Protein AF-A0A1L9AZY3-F1 (afdb_monomer_lite)

Secondary structure (DSSP, 8-state):
-PPPHHHHHHHHHHHHHHHHHHHHHHHHHHHHHHHHHHHHHHHHHHHHHHHHHHHHHHHHHHHHHTT----GGGSSTT-HHHHHHHHHHHHHHHHHHHHHHH-TT--HHHHHHHHHHHHHHHHHTTT-SS-SS-HHHHHHHHHHHHHHTTSSSSSSHHHHHHHHHH-S-HHHHH-S--

Radius of gyration: 30.45 Å; chains: 1; bounding box: 76×37×90 Å

pLDDT: mean 84.1, std 13.01, range [35.38, 98.31]

Sequence (178 aa):
MPIDPGEVQQRDAAEANKRELRYRMGRVRGHLDATAAASKFFARVNHDTRIEHDEAEAELRMLEASGAVGFTDGRGEFSPVDNVAKGERQAGATDGYEWLVANPTGDAAGFTTEVAAGMLAHATARGRTQPLQRAVEVVPLWLTVALAANKIPAADWPSFRDLLLAAVDLATALESRG

Foldseek 3Di:
DDDDPVVVVVVVVVVVVVVVVVVVVVVVVVVVVVVVVVVVVVVVVVVVVVVVVVVVVVVVVVVVVVVDPDPCLCDDDPRVVNVQLVQLQVQLLVQLLVVCVVVVPDDPVVSLVRSLVRSCVSQVVVVHRHHPDHSVVVVLVQLVVCVVVVVFPDSDDVRLSVLSVPDPDSCVSRPPDD

Organism: NCBI:txid83449

Structure (mmCIF, N/CA/C/O backbone):
data_AF-A0A1L9AZY3-F1
#
_entry.id   AF-A0A1L9AZY3-F1
#
loop_
_atom_site.group_PDB
_atom_site.id
_atom_site.type_symbol
_atom_site.label_atom_id
_atom_site.label_alt_id
_atom_site.label_comp_id
_atom_site.label_asym_id
_atom_site.label_entity_id
_atom_site.label_seq_id
_atom_site.pdbx_PDB_ins_code
_atom_site.Cartn_x
_atom_site.Cartn_y
_atom_site.Cartn_z
_atom_site.occupancy
_atom_site.B_iso_or_equiv
_atom_site.auth_seq_id
_atom_site.auth_comp_id
_atom_site.auth_asym_id
_atom_site.auth_atom_id
_atom_site.pdbx_PDB_model_num
ATOM 1 N N . MET A 1 1 ? 57.272 -16.100 -60.937 1.00 56.09 1 MET A N 1
ATOM 2 C CA . MET A 1 1 ? 56.709 -17.433 -60.649 1.00 56.09 1 MET A CA 1
ATOM 3 C C . MET A 1 1 ? 55.254 -17.214 -60.250 1.00 56.09 1 MET A C 1
ATOM 5 O O . MET A 1 1 ? 55.045 -16.388 -59.367 1.00 56.09 1 MET A O 1
ATOM 9 N N . PRO A 1 2 ? 54.263 -17.780 -60.960 1.00 63.31 2 PRO A N 1
ATOM 10 C CA . PRO A 1 2 ? 52.857 -17.622 -60.588 1.00 63.31 2 PRO A CA 1
ATOM 11 C C . PRO A 1 2 ? 52.602 -18.314 -59.242 1.00 63.31 2 PRO A C 1
ATOM 13 O O . PRO A 1 2 ? 53.153 -19.383 -58.995 1.00 63.31 2 PRO A O 1
ATOM 16 N N . ILE A 1 3 ? 51.834 -17.666 -58.364 1.00 61.31 3 ILE A N 1
ATOM 17 C CA . ILE A 1 3 ? 51.498 -18.182 -57.029 1.00 61.31 3 ILE A CA 1
ATOM 18 C C . ILE A 1 3 ? 50.588 -19.404 -57.201 1.00 61.31 3 ILE A C 1
ATOM 20 O O . ILE A 1 3 ? 49.642 -19.352 -57.989 1.00 61.31 3 ILE A O 1
ATOM 24 N N . ASP A 1 4 ? 50.880 -20.485 -56.479 1.00 72.38 4 ASP A N 1
ATOM 25 C CA . ASP A 1 4 ? 50.068 -21.702 -56.484 1.00 72.38 4 ASP A CA 1
ATOM 26 C C . ASP A 1 4 ? 48.685 -21.406 -55.860 1.00 72.38 4 ASP A C 1
ATOM 28 O O . ASP A 1 4 ? 48.617 -20.875 -54.745 1.00 72.38 4 ASP A O 1
ATOM 32 N N . PRO A 1 5 ? 47.567 -21.729 -56.536 1.00 70.19 5 PRO A N 1
ATOM 33 C CA . PRO A 1 5 ? 46.220 -21.630 -55.973 1.00 70.19 5 PRO A CA 1
ATOM 34 C C . PRO A 1 5 ? 46.067 -22.237 -54.565 1.00 70.19 5 PRO A C 1
ATOM 36 O O . PRO A 1 5 ? 45.303 -21.705 -53.756 1.00 70.19 5 PRO A O 1
ATOM 39 N N . GLY A 1 6 ? 46.822 -23.294 -54.235 1.00 74.88 6 GLY A N 1
ATOM 40 C CA . GLY A 1 6 ? 46.840 -23.882 -52.890 1.00 74.88 6 GLY A CA 1
ATOM 41 C C . GLY A 1 6 ? 47.438 -22.965 -51.812 1.00 74.88 6 GLY A C 1
ATOM 42 O O . GLY A 1 6 ? 46.953 -22.940 -50.679 1.00 74.88 6 GLY A O 1
ATOM 43 N N . GLU A 1 7 ? 48.441 -22.152 -52.156 1.00 74.19 7 GLU A N 1
ATOM 44 C CA . GLU A 1 7 ? 49.049 -21.170 -51.246 1.00 74.19 7 GLU A CA 1
ATOM 45 C C . GLU A 1 7 ? 48.129 -19.968 -51.001 1.00 74.19 7 GLU A C 1
ATOM 47 O O . GLU A 1 7 ? 48.082 -19.441 -49.886 1.00 74.19 7 GLU A O 1
ATOM 52 N N . VAL A 1 8 ? 47.370 -19.545 -52.019 1.00 74.06 8 VAL A N 1
ATOM 53 C CA . VAL A 1 8 ? 46.358 -18.484 -51.880 1.00 74.06 8 VAL A CA 1
ATOM 54 C C . VAL A 1 8 ? 45.259 -18.927 -50.914 1.00 74.06 8 VAL A C 1
ATOM 56 O O . VAL A 1 8 ? 44.953 -18.212 -49.963 1.00 74.06 8 VAL A O 1
ATOM 59 N N . GLN A 1 9 ? 44.746 -20.150 -51.072 1.00 76.06 9 GLN A N 1
ATOM 60 C CA . GLN A 1 9 ? 43.693 -20.686 -50.209 1.00 76.06 9 GLN A CA 1
ATOM 61 C C . GLN A 1 9 ? 44.139 -20.824 -48.741 1.00 76.06 9 GLN A C 1
ATOM 63 O O . GLN A 1 9 ? 43.375 -20.522 -47.822 1.00 76.06 9 GLN A O 1
ATOM 68 N N . GLN A 1 10 ? 45.389 -21.232 -48.500 1.00 76.44 10 GLN A N 1
ATOM 69 C CA . GLN A 1 10 ? 45.953 -21.296 -47.147 1.00 76.44 10 GLN A CA 1
ATOM 70 C C . GLN A 1 10 ? 46.145 -19.906 -46.525 1.00 76.44 10 GLN A C 1
ATOM 72 O O . GLN A 1 10 ? 45.900 -19.728 -45.328 1.00 76.44 10 GLN A O 1
ATOM 77 N N . ARG A 1 11 ? 46.557 -18.910 -47.320 1.00 74.12 11 ARG A N 1
ATOM 78 C CA . ARG A 1 11 ? 46.683 -17.516 -46.868 1.00 74.12 11 ARG A CA 1
ATOM 79 C C . ARG A 1 11 ? 45.329 -16.918 -46.505 1.00 74.12 11 ARG A C 1
ATOM 81 O O . ARG A 1 11 ? 45.213 -16.341 -45.425 1.00 74.12 11 ARG A O 1
ATOM 88 N N . ASP A 1 12 ? 44.310 -17.135 -47.329 1.00 77.00 12 ASP A N 1
ATOM 89 C CA . ASP A 1 12 ? 42.951 -16.650 -47.077 1.00 77.00 12 ASP A CA 1
ATOM 90 C C . ASP A 1 12 ? 42.341 -17.295 -45.824 1.00 77.00 12 ASP A C 1
ATOM 92 O O . ASP A 1 12 ? 41.773 -16.602 -44.977 1.00 77.00 12 ASP A O 1
ATOM 96 N N . ALA A 1 13 ? 42.537 -18.605 -45.633 1.00 77.81 13 ALA A N 1
ATOM 97 C CA . ALA A 1 13 ? 42.116 -19.303 -44.419 1.00 77.81 13 ALA A CA 1
ATOM 98 C C . ALA A 1 13 ? 42.843 -18.777 -43.166 1.00 77.81 13 ALA A C 1
ATOM 100 O O . ALA A 1 13 ? 42.227 -18.557 -42.120 1.00 77.81 13 ALA A O 1
ATOM 101 N N . ALA A 1 14 ? 44.150 -18.515 -43.262 1.00 80.44 14 ALA A N 1
ATOM 102 C CA . ALA A 1 14 ? 44.919 -17.932 -42.167 1.00 80.44 14 ALA A CA 1
ATOM 103 C C . ALA A 1 14 ? 44.470 -16.496 -41.842 1.00 80.44 14 ALA A C 1
ATOM 105 O O . ALA A 1 14 ? 44.436 -16.110 -40.672 1.00 80.44 14 ALA A O 1
ATOM 106 N N . GLU A 1 15 ? 44.111 -15.695 -42.845 1.00 81.81 15 GLU A N 1
ATOM 107 C CA . GLU A 1 15 ? 43.552 -14.360 -42.634 1.00 81.81 15 GLU A CA 1
ATOM 108 C C . GLU A 1 15 ? 42.157 -14.394 -42.012 1.00 81.81 15 GLU A C 1
ATOM 110 O O . GLU A 1 15 ? 41.895 -13.616 -41.088 1.00 81.81 15 GLU A O 1
ATOM 115 N N . ALA A 1 16 ? 41.287 -15.304 -42.453 1.00 78.75 16 ALA A N 1
ATOM 116 C CA . ALA A 1 16 ? 39.970 -15.514 -41.859 1.00 78.75 16 ALA A CA 1
ATOM 117 C C . ALA A 1 16 ? 40.087 -15.892 -40.372 1.00 78.75 16 ALA A C 1
ATOM 119 O O . ALA A 1 16 ? 39.496 -15.224 -39.520 1.00 78.75 16 ALA A O 1
ATOM 120 N N . ASN A 1 17 ? 40.959 -16.850 -40.043 1.00 81.12 17 ASN A N 1
ATOM 121 C CA . ASN A 1 17 ? 41.231 -17.258 -38.661 1.00 81.12 17 ASN A CA 1
ATOM 122 C C . ASN A 1 17 ? 41.792 -16.105 -37.813 1.00 81.12 17 ASN A C 1
ATOM 124 O O . ASN A 1 17 ? 41.410 -15.928 -36.656 1.00 81.12 17 ASN A O 1
ATOM 128 N N . LYS A 1 18 ? 42.674 -15.266 -38.376 1.00 88.19 18 LYS A N 1
ATOM 129 C CA . LYS A 1 18 ? 43.180 -14.064 -37.687 1.00 88.19 18 LYS A CA 1
ATOM 130 C C . LYS A 1 18 ? 42.066 -13.052 -37.413 1.00 88.19 18 LYS A C 1
ATOM 132 O O . LYS A 1 18 ? 42.065 -12.439 -36.345 1.00 88.19 18 LYS A O 1
ATOM 137 N N . ARG A 1 19 ? 41.137 -12.847 -38.353 1.00 85.25 19 ARG A N 1
ATOM 138 C CA . ARG A 1 19 ? 39.979 -11.955 -38.161 1.00 85.25 19 ARG A CA 1
ATOM 139 C C . ARG A 1 19 ? 39.071 -12.490 -37.058 1.00 85.25 19 ARG A C 1
ATOM 141 O O . ARG A 1 19 ? 38.756 -11.743 -36.136 1.00 85.25 19 ARG A O 1
ATOM 148 N N . GLU A 1 20 ? 38.736 -13.776 -37.094 1.00 89.94 20 GLU A N 1
ATOM 149 C CA . GLU A 1 20 ? 37.929 -14.426 -36.058 1.00 89.94 20 GLU A CA 1
ATOM 150 C C . GLU A 1 20 ? 38.582 -14.322 -34.673 1.00 89.94 20 GLU A C 1
ATOM 152 O O . GLU A 1 20 ? 37.930 -13.937 -33.699 1.00 89.94 20 GLU A O 1
ATOM 157 N N . LEU A 1 21 ? 39.893 -14.570 -34.582 1.00 89.25 21 LEU A N 1
ATOM 158 C CA . LEU A 1 21 ? 40.624 -14.465 -33.323 1.00 89.25 21 LEU A CA 1
ATOM 159 C C . LEU A 1 21 ? 40.596 -13.034 -32.769 1.00 89.25 21 LEU A C 1
ATOM 161 O O . LEU A 1 21 ? 40.383 -12.852 -31.571 1.00 89.25 21 LEU A O 1
ATOM 165 N N . ARG A 1 22 ? 40.733 -12.012 -33.625 1.00 90.94 22 ARG A N 1
ATOM 166 C CA . ARG A 1 22 ? 40.609 -10.601 -33.217 1.00 90.94 22 ARG A CA 1
ATOM 167 C C . ARG A 1 22 ? 39.214 -10.282 -32.683 1.00 90.94 22 ARG A C 1
ATOM 169 O O . ARG A 1 22 ? 39.115 -9.638 -31.640 1.00 90.94 22 ARG A O 1
ATOM 176 N N . TYR A 1 23 ? 38.152 -10.764 -33.331 1.00 86.94 23 TYR A N 1
ATOM 177 C CA . TYR A 1 23 ? 36.784 -10.601 -32.822 1.00 86.94 23 TYR A CA 1
ATOM 178 C C . TYR A 1 23 ? 36.593 -11.297 -31.475 1.00 86.94 23 TYR A C 1
ATOM 180 O O . TYR A 1 23 ? 36.049 -10.709 -30.539 1.00 86.94 23 TYR A O 1
ATOM 188 N N . ARG A 1 24 ? 37.093 -12.530 -31.337 1.00 88.94 24 ARG A N 1
ATOM 189 C CA . ARG A 1 24 ? 37.027 -13.277 -30.078 1.00 88.94 24 ARG A CA 1
ATOM 190 C C . ARG A 1 24 ? 37.781 -12.559 -28.960 1.00 88.94 24 ARG A C 1
ATOM 192 O O . ARG A 1 24 ? 37.237 -12.443 -27.866 1.00 88.94 24 ARG A O 1
ATOM 199 N N . MET A 1 25 ? 38.982 -12.047 -29.229 1.00 88.69 25 MET A N 1
ATOM 200 C CA . MET A 1 25 ? 39.758 -11.253 -28.271 1.00 88.69 25 MET A CA 1
ATOM 201 C C . MET A 1 25 ? 39.031 -9.965 -27.876 1.00 88.69 25 MET A C 1
ATOM 203 O O . MET A 1 25 ? 38.975 -9.648 -26.691 1.00 88.69 25 MET A O 1
ATOM 207 N N . GLY A 1 26 ? 38.432 -9.255 -28.838 1.00 87.38 26 GLY A N 1
ATOM 208 C CA . GLY A 1 26 ? 37.627 -8.061 -28.569 1.00 87.38 26 GLY A CA 1
ATOM 209 C C . GLY A 1 26 ? 36.440 -8.359 -27.651 1.00 87.38 26 GLY A C 1
ATOM 210 O O . GLY A 1 26 ? 36.232 -7.659 -26.664 1.00 87.38 26 GLY A O 1
ATOM 211 N N . ARG A 1 27 ? 35.723 -9.459 -27.908 1.00 87.94 27 ARG A N 1
ATOM 212 C CA . ARG A 1 27 ? 34.617 -9.919 -27.057 1.00 87.94 27 ARG A CA 1
ATOM 213 C C . ARG A 1 27 ? 35.080 -10.291 -25.646 1.00 87.94 27 ARG A C 1
ATOM 215 O O . ARG A 1 27 ? 34.464 -9.863 -24.677 1.00 87.94 27 ARG A O 1
ATOM 222 N N . VAL A 1 28 ? 36.168 -11.056 -25.522 1.00 88.50 28 VAL A N 1
ATOM 223 C CA . VAL A 1 28 ? 36.733 -11.434 -24.213 1.00 88.50 28 VAL A CA 1
ATOM 224 C C . VAL A 1 28 ? 37.157 -10.195 -23.427 1.00 88.50 28 VAL A C 1
ATOM 226 O O . VAL A 1 28 ? 36.845 -10.097 -22.246 1.00 88.50 28 VAL A O 1
ATOM 229 N N . ARG A 1 29 ? 37.800 -9.220 -24.077 1.00 87.25 29 ARG A N 1
ATOM 230 C CA . ARG A 1 29 ? 38.154 -7.946 -23.444 1.00 87.25 29 ARG A CA 1
ATOM 231 C C . ARG A 1 29 ? 36.916 -7.189 -22.959 1.00 87.25 29 ARG A C 1
ATOM 233 O O . ARG A 1 29 ? 36.895 -6.774 -21.809 1.00 87.25 29 ARG A O 1
ATOM 240 N N . GLY A 1 30 ? 35.866 -7.109 -23.778 1.00 83.31 30 GLY A N 1
ATOM 241 C CA . GLY A 1 30 ? 34.592 -6.514 -23.368 1.00 83.31 30 GLY A CA 1
ATOM 242 C C . GLY A 1 30 ? 33.971 -7.202 -22.144 1.00 83.31 30 GLY A C 1
ATOM 243 O O . GLY A 1 30 ? 33.489 -6.526 -21.240 1.00 83.31 30 GLY A O 1
ATOM 244 N N . HIS A 1 31 ? 34.040 -8.536 -22.063 1.00 82.69 31 HIS A N 1
ATOM 245 C CA . HIS A 1 31 ? 33.581 -9.277 -20.880 1.00 82.69 31 HIS A CA 1
ATOM 246 C C . HIS A 1 31 ? 34.435 -8.982 -19.635 1.00 82.69 31 HIS A C 1
ATOM 248 O O . HIS A 1 31 ? 33.894 -8.860 -18.535 1.00 82.69 31 HIS A O 1
ATOM 254 N N . LEU A 1 32 ? 35.757 -8.856 -19.789 1.00 83.88 32 LEU A N 1
ATOM 255 C CA . LEU A 1 32 ? 36.661 -8.513 -18.686 1.00 83.88 32 LEU A CA 1
ATOM 256 C C . LEU A 1 32 ? 36.400 -7.094 -18.164 1.00 83.88 32 LEU A C 1
ATOM 258 O O . LEU A 1 32 ? 36.310 -6.906 -16.952 1.00 83.88 32 LEU A O 1
ATOM 262 N N . ASP A 1 33 ? 36.207 -6.125 -19.059 1.00 87.44 33 ASP A N 1
ATOM 263 C CA . ASP A 1 33 ? 35.900 -4.739 -18.692 1.00 87.44 33 ASP A CA 1
ATOM 264 C C . ASP A 1 33 ? 34.545 -4.643 -17.963 1.00 87.44 33 ASP A C 1
ATOM 266 O O . ASP A 1 33 ? 34.442 -3.988 -16.923 1.00 87.44 33 ASP A O 1
ATOM 270 N N . ALA A 1 34 ? 33.526 -5.369 -18.441 1.00 77.44 34 ALA A N 1
ATOM 271 C CA . ALA A 1 34 ? 32.228 -5.472 -17.771 1.00 77.44 34 ALA A CA 1
ATOM 272 C C . ALA A 1 34 ? 32.339 -6.116 -16.376 1.00 77.44 34 ALA A C 1
ATOM 274 O O . ALA A 1 34 ? 31.747 -5.625 -15.415 1.00 77.44 34 ALA A O 1
ATOM 275 N N . THR A 1 35 ? 33.142 -7.176 -16.240 1.00 80.50 35 THR A N 1
ATOM 276 C CA . THR A 1 35 ? 33.376 -7.845 -14.949 1.00 80.50 35 THR A CA 1
ATOM 277 C C . THR A 1 35 ? 34.076 -6.907 -13.965 1.00 80.50 35 THR A C 1
ATOM 279 O O . THR A 1 35 ? 33.653 -6.790 -12.819 1.00 80.50 35 THR A O 1
ATOM 282 N N . ALA A 1 36 ? 35.098 -6.172 -14.412 1.00 84.00 36 ALA A N 1
ATOM 283 C CA . ALA A 1 36 ? 35.802 -5.201 -13.580 1.00 84.00 36 ALA A CA 1
ATOM 284 C C . ALA A 1 36 ? 34.886 -4.052 -13.118 1.00 84.00 36 ALA A C 1
ATOM 286 O O . ALA A 1 36 ? 34.987 -3.604 -11.973 1.00 84.00 36 ALA A O 1
ATOM 287 N N . ALA A 1 37 ? 33.980 -3.584 -13.983 1.00 79.44 37 ALA A N 1
ATOM 288 C CA . ALA A 1 37 ? 32.964 -2.600 -13.616 1.00 79.44 37 ALA A CA 1
ATOM 289 C C . ALA A 1 37 ? 31.991 -3.154 -12.560 1.00 79.44 37 ALA A C 1
ATOM 291 O O . ALA A 1 37 ? 31.740 -2.483 -11.557 1.00 79.44 37 ALA A O 1
ATOM 292 N N . ALA A 1 38 ? 31.518 -4.393 -12.730 1.00 74.94 38 ALA A N 1
ATOM 293 C CA . ALA A 1 38 ? 30.642 -5.056 -11.767 1.00 74.94 38 ALA A CA 1
ATOM 294 C C . ALA A 1 38 ? 31.329 -5.254 -10.405 1.00 74.94 38 ALA A C 1
ATOM 296 O O . ALA A 1 38 ? 30.750 -4.934 -9.372 1.00 74.94 38 ALA A O 1
ATOM 297 N N . SER A 1 39 ? 32.593 -5.689 -10.375 1.00 84.25 39 SER A N 1
ATOM 298 C CA . SER A 1 39 ? 33.353 -5.830 -9.125 1.00 84.25 39 SER A CA 1
ATOM 299 C C . SER A 1 39 ? 33.508 -4.504 -8.378 1.00 84.25 39 SER A C 1
ATOM 301 O O . SER A 1 39 ? 33.360 -4.473 -7.160 1.00 84.25 39 SER A O 1
ATOM 303 N N . LYS A 1 40 ? 33.765 -3.396 -9.087 1.00 85.81 40 LYS A N 1
ATOM 304 C CA . LYS A 1 40 ? 33.821 -2.056 -8.473 1.00 85.81 40 LYS A CA 1
ATOM 305 C C . LYS A 1 40 ? 32.465 -1.620 -7.927 1.00 85.81 40 LYS A C 1
ATOM 307 O O . LYS A 1 40 ? 32.414 -1.022 -6.857 1.00 85.81 40 LYS A O 1
A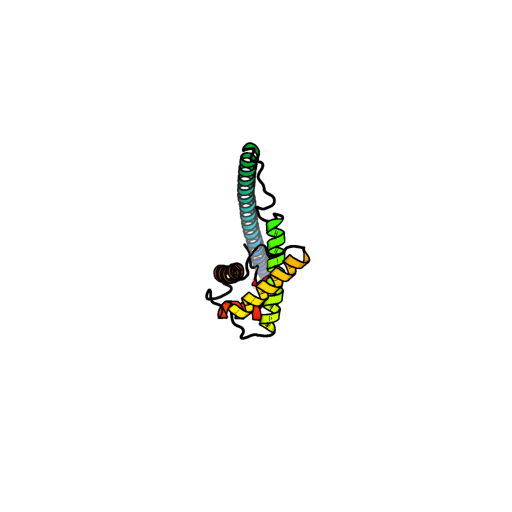TOM 312 N N . PHE A 1 41 ? 31.388 -1.917 -8.652 1.00 83.69 41 PHE A N 1
ATOM 313 C CA . PHE A 1 41 ? 30.027 -1.650 -8.198 1.00 83.69 41 PHE A CA 1
ATOM 314 C C . PHE A 1 41 ? 29.715 -2.418 -6.908 1.00 83.69 41 PHE A C 1
ATOM 316 O O . PHE A 1 41 ? 29.366 -1.796 -5.913 1.00 83.69 41 PHE A O 1
ATOM 323 N N . PHE A 1 42 ? 29.943 -3.734 -6.876 1.00 82.38 42 PHE A N 1
ATOM 324 C CA . PHE A 1 42 ? 29.716 -4.542 -5.672 1.00 82.38 42 PHE A CA 1
ATOM 325 C C . PHE A 1 42 ? 30.613 -4.132 -4.500 1.00 82.38 42 PHE A C 1
ATOM 327 O O . PHE A 1 42 ? 30.161 -4.129 -3.361 1.00 82.38 42 PHE A O 1
ATOM 334 N N . ALA A 1 43 ? 31.864 -3.736 -4.757 1.00 87.38 43 ALA A N 1
ATOM 335 C CA . ALA A 1 43 ? 32.742 -3.210 -3.714 1.00 87.38 43 ALA A CA 1
ATOM 336 C C . ALA A 1 43 ? 32.199 -1.910 -3.098 1.00 87.38 43 ALA A C 1
ATOM 338 O O . ALA A 1 43 ? 32.311 -1.724 -1.890 1.00 87.38 43 ALA A O 1
ATOM 339 N N . ARG A 1 44 ? 31.596 -1.035 -3.914 1.00 85.06 44 ARG A N 1
ATOM 340 C CA . ARG A 1 44 ? 30.933 0.180 -3.431 1.00 85.06 44 ARG A CA 1
ATOM 341 C C . ARG A 1 44 ? 29.690 -0.156 -2.616 1.00 85.06 44 ARG A C 1
ATOM 343 O O . ARG A 1 44 ? 29.601 0.297 -1.489 1.00 85.06 44 ARG A O 1
ATOM 350 N N . VAL A 1 45 ? 28.811 -1.013 -3.135 1.00 82.50 45 VAL A N 1
ATOM 351 C CA . VAL A 1 45 ? 27.612 -1.463 -2.406 1.00 82.50 45 VAL A CA 1
ATOM 352 C C . VAL A 1 45 ? 27.992 -2.033 -1.039 1.00 82.50 45 VAL A C 1
ATOM 354 O O . VAL A 1 45 ? 27.449 -1.611 -0.031 1.00 82.50 45 VAL A O 1
ATOM 357 N N . ASN A 1 46 ? 28.998 -2.909 -0.975 1.00 85.19 46 ASN A N 1
ATOM 358 C CA . ASN A 1 46 ? 29.472 -3.455 0.299 1.00 85.19 46 ASN A CA 1
ATOM 359 C C . ASN A 1 46 ? 30.014 -2.382 1.253 1.00 85.19 46 ASN A C 1
ATOM 361 O O . ASN A 1 46 ? 29.877 -2.518 2.466 1.00 85.19 46 ASN A O 1
ATOM 365 N N . HIS A 1 47 ? 30.683 -1.356 0.725 1.00 88.12 47 HIS A N 1
ATOM 366 C CA . HIS A 1 47 ? 31.189 -0.255 1.534 1.00 88.12 47 HIS A CA 1
ATOM 367 C C . HIS A 1 47 ? 30.046 0.588 2.105 1.00 88.12 47 HIS A C 1
ATOM 369 O O . HIS A 1 47 ? 30.034 0.828 3.309 1.00 88.12 47 HIS A O 1
ATOM 375 N N . ASP A 1 48 ? 29.088 0.963 1.259 1.00 86.38 48 ASP A N 1
ATOM 376 C CA . ASP A 1 48 ? 27.937 1.787 1.623 1.00 86.38 48 ASP A CA 1
ATOM 377 C C . ASP A 1 48 ? 27.054 1.051 2.646 1.00 86.38 48 ASP A C 1
ATOM 379 O O . ASP A 1 48 ? 26.785 1.578 3.720 1.00 86.38 48 ASP A O 1
ATOM 383 N N . THR A 1 49 ? 26.728 -0.225 2.403 1.00 83.81 49 THR A N 1
ATOM 384 C CA . THR A 1 49 ? 25.961 -1.054 3.352 1.00 83.81 49 THR A CA 1
ATOM 385 C C . THR A 1 49 ? 26.679 -1.231 4.690 1.00 83.81 49 THR A C 1
ATOM 387 O O . THR A 1 49 ? 26.036 -1.323 5.732 1.00 83.81 49 THR A O 1
ATOM 390 N N . ARG A 1 50 ? 28.019 -1.277 4.699 1.00 89.50 50 ARG A N 1
ATOM 391 C CA . ARG A 1 50 ? 28.769 -1.333 5.960 1.00 89.50 50 ARG A CA 1
ATOM 392 C C . ARG A 1 50 ? 28.650 -0.025 6.742 1.00 89.50 50 ARG A C 1
ATOM 394 O O . ARG A 1 50 ? 28.536 -0.081 7.957 1.00 89.50 50 ARG A O 1
ATOM 401 N N . ILE A 1 51 ? 28.665 1.124 6.063 1.00 91.06 51 ILE A N 1
ATOM 402 C CA . ILE A 1 51 ? 28.445 2.425 6.711 1.00 91.06 51 ILE A CA 1
ATOM 403 C C . ILE A 1 51 ? 27.042 2.471 7.321 1.00 91.06 51 ILE A C 1
ATOM 405 O O . ILE A 1 51 ? 26.920 2.768 8.503 1.00 91.06 51 ILE A O 1
ATOM 409 N N . GLU A 1 52 ? 26.011 2.099 6.558 1.00 83.62 52 GLU A N 1
ATOM 410 C CA . GLU A 1 52 ? 24.625 2.052 7.050 1.00 83.62 52 GLU A CA 1
ATOM 411 C C . GLU A 1 52 ? 24.480 1.130 8.272 1.00 83.62 52 GLU A C 1
ATOM 413 O O . GLU A 1 52 ? 23.817 1.478 9.248 1.00 83.62 52 GLU A O 1
ATOM 418 N N . HIS A 1 53 ? 25.140 -0.034 8.248 1.00 89.44 53 HIS A N 1
ATOM 419 C CA . HIS A 1 53 ? 25.175 -0.950 9.386 1.00 89.44 53 HIS A CA 1
ATOM 420 C C . HIS A 1 53 ? 25.831 -0.313 10.620 1.00 89.44 53 HIS A C 1
ATOM 422 O O . HIS A 1 53 ? 25.273 -0.380 11.714 1.00 89.44 53 HIS A O 1
ATOM 428 N N . ASP A 1 54 ? 27.004 0.303 10.455 1.00 90.94 54 ASP A N 1
ATOM 429 C CA . ASP A 1 54 ? 27.746 0.918 11.558 1.00 90.94 54 ASP A CA 1
ATOM 430 C C . ASP A 1 54 ? 26.975 2.114 12.161 1.00 90.94 54 ASP A C 1
ATOM 432 O O . ASP A 1 54 ? 26.980 2.307 13.379 1.00 90.94 54 ASP A O 1
ATOM 436 N N . GLU A 1 55 ? 26.271 2.892 11.331 1.00 87.50 55 GLU A N 1
ATOM 437 C CA . GLU A 1 55 ? 25.387 3.984 11.764 1.00 87.50 55 GLU A CA 1
ATOM 438 C C . GLU A 1 55 ? 24.187 3.463 12.567 1.00 87.50 55 GLU A C 1
ATOM 440 O O . GLU A 1 55 ? 23.922 3.958 13.667 1.00 87.50 55 GLU A O 1
ATOM 445 N N . ALA A 1 56 ? 23.507 2.423 12.073 1.00 83.12 56 ALA A N 1
ATOM 446 C CA . ALA A 1 56 ? 22.387 1.796 12.773 1.00 83.12 56 ALA A CA 1
ATOM 447 C C . ALA A 1 56 ? 22.816 1.168 14.112 1.00 83.12 56 ALA A C 1
ATOM 449 O O . ALA A 1 56 ? 22.107 1.281 15.114 1.00 83.12 56 ALA A O 1
ATOM 450 N N . GLU A 1 57 ? 23.996 0.541 14.165 1.00 88.81 57 GLU A N 1
ATOM 451 C CA . GLU A 1 57 ? 24.544 -0.019 15.403 1.00 88.81 57 GLU A CA 1
ATOM 452 C C . GLU A 1 57 ? 24.891 1.084 16.419 1.00 88.81 57 GLU A C 1
ATOM 454 O O . GLU A 1 57 ? 24.657 0.925 17.621 1.00 88.81 57 GLU A O 1
ATOM 459 N N . ALA A 1 58 ? 25.413 2.224 15.959 1.00 86.75 58 ALA A N 1
ATOM 460 C CA . ALA A 1 58 ? 25.675 3.372 16.820 1.00 86.75 58 ALA A CA 1
ATOM 461 C C . ALA A 1 58 ? 24.379 3.958 17.404 1.00 86.75 58 ALA A C 1
ATOM 463 O O . ALA A 1 58 ? 24.319 4.215 18.610 1.00 86.75 58 ALA A O 1
ATOM 464 N N . GLU A 1 59 ? 23.336 4.118 16.585 1.00 80.75 59 GLU A N 1
ATOM 465 C CA . GLU A 1 59 ? 22.020 4.578 17.040 1.00 80.75 59 GLU A CA 1
ATOM 466 C C . GLU A 1 59 ? 21.412 3.608 18.063 1.00 80.75 59 GLU A C 1
ATOM 468 O O . GLU A 1 59 ? 20.958 4.039 19.128 1.00 80.75 59 GLU A O 1
ATOM 473 N N . LEU A 1 60 ? 21.490 2.296 17.806 1.00 81.75 60 LEU A N 1
ATOM 474 C CA . LEU A 1 60 ? 21.026 1.270 18.739 1.00 81.75 60 LEU A CA 1
ATOM 475 C C . LEU A 1 60 ? 21.741 1.373 20.092 1.00 81.75 60 LEU A C 1
ATOM 477 O O . LEU A 1 60 ? 21.082 1.439 21.128 1.00 81.75 60 LEU A O 1
ATOM 481 N N . ARG A 1 61 ? 23.076 1.470 20.101 1.00 84.00 61 ARG A N 1
ATOM 482 C CA . ARG A 1 61 ? 23.855 1.615 21.345 1.00 84.00 61 ARG A CA 1
ATOM 483 C C . ARG A 1 61 ? 23.500 2.891 22.105 1.00 84.00 61 ARG A C 1
ATOM 485 O O . ARG A 1 61 ? 23.467 2.878 23.335 1.00 84.00 61 ARG A O 1
ATOM 492 N N . MET A 1 62 ? 23.233 3.995 21.403 1.00 81.00 62 MET A N 1
ATOM 493 C CA . MET A 1 62 ? 22.779 5.240 22.033 1.00 81.00 62 MET A CA 1
ATOM 494 C C . MET A 1 62 ? 21.406 5.074 22.690 1.00 81.00 62 MET A C 1
ATOM 496 O O . MET A 1 62 ? 21.201 5.548 23.810 1.00 81.00 62 MET A O 1
ATOM 500 N N . LEU A 1 63 ? 20.479 4.384 22.023 1.00 75.94 63 LEU A N 1
ATOM 501 C CA . LEU A 1 63 ? 19.150 4.093 22.557 1.00 75.94 63 LEU A CA 1
ATOM 502 C C . LEU A 1 63 ? 19.223 3.158 23.769 1.00 75.94 63 LEU A C 1
ATOM 504 O O . LEU A 1 63 ? 18.612 3.455 24.795 1.00 75.94 63 LEU A O 1
ATOM 508 N N . GLU A 1 64 ? 20.018 2.091 23.708 1.00 78.81 64 GLU A N 1
ATOM 509 C CA . GLU A 1 64 ? 20.230 1.172 24.832 1.00 78.81 64 GLU A CA 1
ATOM 510 C C . GLU A 1 64 ? 20.878 1.877 26.035 1.00 78.81 64 GLU A C 1
ATOM 512 O O . GLU A 1 64 ? 20.443 1.699 27.175 1.00 78.81 64 GLU A O 1
ATOM 517 N N . ALA A 1 65 ? 21.866 2.747 25.793 1.00 82.06 65 ALA A N 1
ATOM 518 C CA . ALA A 1 65 ? 22.518 3.538 26.838 1.00 82.06 65 ALA A CA 1
ATOM 519 C C . ALA A 1 65 ? 21.595 4.595 27.468 1.00 82.06 65 ALA A C 1
ATOM 521 O O . ALA A 1 65 ? 21.809 4.990 28.615 1.00 82.06 65 ALA A O 1
ATOM 522 N N . SER A 1 66 ? 20.564 5.050 26.746 1.00 73.62 66 SER A N 1
ATOM 523 C CA . SER A 1 66 ? 19.610 6.045 27.250 1.00 73.62 66 SER A CA 1
ATOM 524 C C . SER A 1 66 ? 18.718 5.520 28.382 1.00 73.62 66 SER A C 1
ATOM 526 O O . SER A 1 66 ? 18.079 6.315 29.071 1.00 73.62 66 SER A O 1
ATOM 528 N N . GLY A 1 67 ? 18.657 4.195 28.590 1.00 59.88 67 GLY A N 1
ATOM 529 C CA . GLY A 1 67 ? 17.876 3.572 29.664 1.00 59.88 67 GLY A CA 1
ATOM 530 C C . GLY A 1 67 ? 16.360 3.781 29.550 1.00 59.88 67 GLY A C 1
ATOM 531 O O . GLY A 1 67 ? 15.623 3.473 30.490 1.00 59.88 67 GLY A O 1
ATOM 532 N N . ALA A 1 68 ? 15.877 4.314 28.423 1.00 61.62 68 ALA A N 1
ATOM 533 C CA . ALA A 1 68 ? 14.464 4.536 28.174 1.00 61.62 68 ALA A CA 1
ATOM 534 C C . ALA A 1 68 ? 13.759 3.193 27.941 1.00 61.62 68 ALA A C 1
ATOM 536 O O . ALA A 1 68 ? 13.785 2.633 26.847 1.00 61.62 68 ALA A O 1
ATOM 537 N N . VAL A 1 69 ? 13.085 2.688 28.974 1.00 53.81 69 VAL A N 1
ATOM 538 C CA . VAL A 1 69 ? 12.132 1.579 28.848 1.00 53.81 69 VAL A CA 1
ATOM 539 C C . VAL A 1 69 ? 10.878 2.130 28.167 1.00 53.81 69 VAL A C 1
ATOM 541 O O . VAL A 1 69 ? 9.934 2.577 28.815 1.00 53.81 69 VAL A O 1
ATOM 544 N N . GLY A 1 70 ? 10.913 2.226 26.841 1.00 54.12 70 GLY A N 1
ATOM 545 C CA . GLY A 1 70 ? 9.771 2.695 26.069 1.00 54.12 70 GLY A CA 1
ATOM 546 C C . GLY A 1 70 ? 8.654 1.648 26.043 1.00 54.12 70 GLY A C 1
ATOM 547 O O . GLY A 1 70 ? 8.914 0.450 25.988 1.00 54.12 70 GLY A O 1
ATOM 548 N N . PHE A 1 71 ? 7.402 2.109 26.007 1.00 51.16 71 PHE A N 1
ATOM 549 C CA . PHE A 1 71 ? 6.263 1.352 25.469 1.00 51.16 71 PHE A CA 1
ATOM 550 C C . PHE A 1 71 ? 6.503 1.128 23.957 1.00 51.16 71 PHE A C 1
ATOM 552 O O . PHE A 1 71 ? 5.895 1.782 23.112 1.00 51.16 71 PHE A O 1
ATOM 559 N N . THR A 1 72 ? 7.488 0.307 23.589 1.00 55.66 72 THR A N 1
ATOM 560 C CA . THR A 1 72 ? 7.976 0.187 22.203 1.00 55.66 72 THR A CA 1
ATOM 561 C C . THR A 1 72 ? 7.199 -0.818 21.360 1.00 55.66 72 THR A C 1
ATOM 563 O O . THR A 1 72 ? 7.373 -0.822 20.145 1.00 55.66 72 THR A O 1
ATOM 566 N N . ASP A 1 73 ? 6.252 -1.562 21.943 1.00 54.56 73 ASP A N 1
ATOM 567 C CA . ASP A 1 73 ? 5.357 -2.479 21.210 1.00 54.56 73 ASP A CA 1
ATOM 568 C C . ASP A 1 73 ? 4.529 -1.779 20.109 1.00 54.56 73 ASP A C 1
ATOM 570 O O . ASP A 1 73 ? 3.915 -2.435 19.265 1.00 54.56 73 ASP A O 1
ATOM 574 N N . GLY A 1 74 ? 4.494 -0.441 20.109 1.00 56.34 74 GLY A N 1
ATOM 575 C CA . GLY A 1 74 ? 3.747 0.364 19.148 1.00 56.34 74 GLY A CA 1
ATOM 576 C C . GLY A 1 74 ? 4.555 1.125 18.099 1.00 56.34 74 GLY A C 1
ATOM 577 O O . GLY A 1 74 ? 3.936 1.832 17.305 1.00 56.34 74 GLY A O 1
ATOM 578 N N . ARG A 1 75 ? 5.896 1.059 18.089 1.00 59.53 75 ARG A N 1
ATOM 579 C CA . ARG A 1 75 ? 6.714 1.918 17.212 1.00 59.53 75 ARG A CA 1
ATOM 580 C C . ARG A 1 75 ? 7.717 1.119 16.388 1.00 59.53 75 ARG A C 1
ATOM 582 O O . ARG A 1 75 ? 8.432 0.282 16.920 1.00 59.53 75 ARG A O 1
ATOM 589 N N . GLY A 1 76 ? 7.809 1.461 15.104 1.00 63.03 76 GLY A N 1
ATOM 590 C CA . GLY A 1 76 ? 8.755 0.872 14.159 1.00 63.03 76 GLY A CA 1
ATOM 591 C C . GLY A 1 76 ? 8.089 -0.066 13.157 1.00 63.03 76 GLY A C 1
ATOM 592 O O . GLY A 1 76 ? 6.981 -0.570 13.381 1.00 63.03 76 GLY A O 1
ATOM 593 N N . GLU A 1 77 ? 8.781 -0.268 12.040 1.00 63.59 77 GLU A N 1
ATOM 594 C CA . GLU A 1 77 ? 8.425 -1.270 11.042 1.00 63.59 77 GLU A CA 1
ATOM 595 C C . GLU A 1 77 ? 8.426 -2.654 11.706 1.00 63.59 77 GLU A C 1
ATOM 597 O O . GLU A 1 77 ? 9.324 -2.967 12.486 1.00 63.59 77 GLU A O 1
ATOM 602 N N . PHE A 1 78 ? 7.390 -3.458 11.453 1.00 70.50 78 PHE A N 1
ATOM 603 C CA . PHE A 1 78 ? 7.191 -4.786 12.061 1.00 70.50 78 PHE A CA 1
ATOM 604 C C . PHE A 1 78 ? 6.835 -4.805 13.556 1.00 70.50 78 PHE A C 1
ATOM 606 O O . PHE A 1 78 ? 6.725 -5.891 14.134 1.00 70.50 78 PHE A O 1
ATOM 613 N N . SER A 1 79 ? 6.578 -3.653 14.184 1.00 77.06 79 SER A N 1
ATOM 614 C CA . SER A 1 79 ? 5.978 -3.629 15.525 1.00 77.06 79 SER A CA 1
ATOM 615 C C . SER A 1 79 ? 4.610 -4.341 15.537 1.00 77.06 79 SER A C 1
ATOM 617 O O . SER A 1 79 ? 3.921 -4.379 14.509 1.00 77.06 79 SER A O 1
ATOM 619 N N . PRO A 1 80 ? 4.162 -4.900 16.680 1.00 79.00 80 PRO A N 1
ATOM 620 C CA . PRO A 1 80 ? 2.819 -5.466 16.816 1.00 79.00 80 PRO A CA 1
ATOM 621 C C . PRO A 1 80 ? 1.707 -4.554 16.279 1.00 79.00 80 PRO A C 1
ATOM 623 O O . PRO A 1 80 ? 0.812 -5.023 15.577 1.00 79.00 80 PRO A O 1
ATOM 626 N N . VAL A 1 81 ? 1.790 -3.246 16.541 1.00 82.19 81 VAL A N 1
ATOM 627 C CA . VAL A 1 81 ? 0.835 -2.247 16.031 1.00 82.19 81 VAL A CA 1
ATOM 628 C C . VAL A 1 81 ? 0.914 -2.098 14.508 1.00 82.19 81 VAL A C 1
ATOM 630 O O . VAL A 1 81 ? -0.132 -2.073 13.857 1.00 82.19 81 VAL A O 1
ATOM 633 N N . ASP A 1 82 ? 2.115 -2.055 13.922 1.00 83.56 82 ASP A N 1
ATOM 634 C CA . ASP A 1 82 ? 2.290 -1.981 12.463 1.00 83.56 82 ASP A CA 1
ATOM 635 C C . ASP A 1 82 ? 1.730 -3.225 11.760 1.00 83.56 82 ASP A C 1
ATOM 637 O O . ASP A 1 82 ? 0.985 -3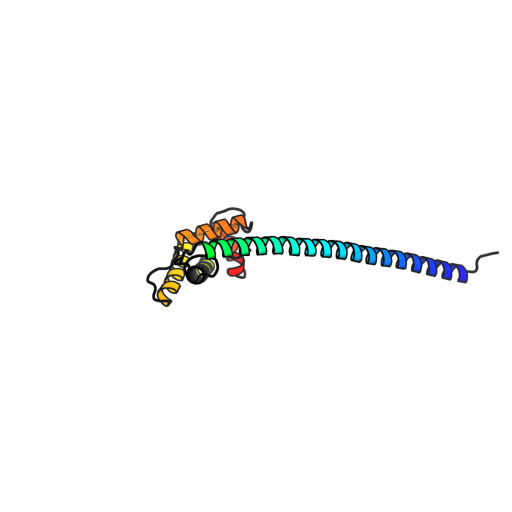.108 10.788 1.00 83.56 82 ASP A O 1
ATOM 641 N N . ASN A 1 83 ? 1.997 -4.422 12.288 1.00 83.44 83 ASN A N 1
ATOM 642 C CA . ASN A 1 83 ? 1.480 -5.669 11.718 1.00 83.44 83 ASN A CA 1
ATOM 643 C C . ASN A 1 83 ? -0.053 -5.733 11.760 1.00 83.44 83 ASN A C 1
ATOM 645 O O . ASN A 1 83 ? -0.688 -6.180 10.802 1.00 83.44 83 ASN A O 1
ATOM 649 N N . VAL A 1 84 ? -0.664 -5.249 12.844 1.00 87.81 84 VAL A N 1
ATOM 650 C CA . VAL A 1 84 ? -2.125 -5.154 12.943 1.00 87.81 84 VAL A CA 1
ATOM 651 C C . VAL A 1 84 ? -2.678 -4.135 11.943 1.00 87.81 84 VAL A C 1
ATOM 653 O O . VAL A 1 84 ? -3.647 -4.436 11.246 1.00 87.81 84 VAL A O 1
ATOM 656 N N . ALA A 1 85 ? -2.049 -2.964 11.816 1.00 88.75 85 ALA A N 1
ATOM 657 C CA . ALA A 1 85 ? -2.457 -1.944 10.853 1.00 88.75 85 ALA A CA 1
ATOM 658 C C . ALA A 1 85 ? -2.317 -2.431 9.397 1.00 88.75 85 ALA A C 1
ATOM 660 O O . ALA A 1 85 ? -3.204 -2.191 8.581 1.00 88.75 85 ALA A O 1
ATOM 661 N N . LYS A 1 86 ? -1.249 -3.171 9.068 1.00 89.56 86 LYS A N 1
ATOM 662 C CA . LYS A 1 86 ? -1.072 -3.834 7.763 1.00 89.56 86 LYS A CA 1
ATOM 663 C C . LYS A 1 86 ? -2.214 -4.810 7.472 1.00 89.56 86 LYS A C 1
ATOM 665 O O . LYS A 1 86 ? -2.792 -4.754 6.390 1.00 89.56 86 LYS A O 1
ATOM 670 N N . GLY A 1 87 ? -2.581 -5.647 8.446 1.00 90.06 87 GLY A N 1
ATOM 671 C CA . GLY A 1 87 ? -3.700 -6.584 8.316 1.00 90.06 87 GLY A CA 1
ATOM 672 C C . GLY A 1 87 ? -5.040 -5.895 8.040 1.00 90.06 87 GLY A C 1
ATOM 673 O O . GLY A 1 87 ? -5.787 -6.328 7.164 1.00 90.06 87 GLY A O 1
ATOM 674 N N . GLU A 1 88 ? -5.324 -4.789 8.732 1.00 93.69 88 GLU A N 1
ATOM 675 C CA . GLU A 1 88 ? -6.524 -3.982 8.483 1.00 93.69 88 GLU A CA 1
ATOM 676 C C . GLU A 1 88 ? -6.516 -3.342 7.098 1.00 93.69 88 GLU A C 1
ATOM 678 O O . GLU A 1 88 ? -7.512 -3.438 6.385 1.00 93.69 88 GLU A O 1
ATOM 683 N N . ARG A 1 89 ? -5.396 -2.722 6.699 1.00 93.38 89 ARG A N 1
ATOM 684 C CA . ARG A 1 89 ? -5.246 -2.111 5.372 1.00 93.38 89 ARG A CA 1
ATOM 685 C C . ARG A 1 89 ? -5.458 -3.134 4.260 1.00 93.38 89 ARG A C 1
ATOM 687 O O . ARG A 1 89 ? -6.151 -2.820 3.301 1.00 93.38 89 ARG A O 1
ATOM 694 N N . GLN A 1 90 ? -4.925 -4.347 4.412 1.00 92.06 90 GLN A N 1
ATOM 695 C CA . GLN A 1 90 ? -5.109 -5.422 3.438 1.00 92.06 90 GLN A CA 1
ATOM 696 C C . GLN A 1 90 ? -6.574 -5.856 3.329 1.00 92.06 90 GLN A C 1
ATOM 698 O O . GLN A 1 90 ? -7.085 -6.023 2.223 1.00 92.06 90 GLN A O 1
ATOM 703 N N . ALA A 1 91 ? -7.260 -6.022 4.463 1.00 92.69 91 ALA A N 1
ATOM 704 C CA . ALA A 1 91 ? -8.678 -6.372 4.469 1.00 92.69 91 ALA A CA 1
ATOM 705 C C . ALA A 1 91 ? -9.531 -5.270 3.826 1.00 92.69 91 ALA A C 1
ATOM 707 O O . ALA A 1 91 ? -10.303 -5.548 2.918 1.00 92.69 91 ALA A O 1
ATOM 708 N N . GLY A 1 92 ? -9.324 -4.009 4.220 1.00 93.94 92 GLY A N 1
ATOM 709 C CA . GLY A 1 92 ? -10.024 -2.876 3.614 1.00 93.94 92 GLY A CA 1
ATOM 710 C C . GLY A 1 92 ? -9.744 -2.731 2.119 1.00 93.94 92 GLY A C 1
ATOM 711 O O . GLY A 1 92 ? -10.662 -2.486 1.345 1.00 93.94 92 GLY A O 1
ATOM 712 N N . ALA A 1 93 ? -8.493 -2.911 1.690 1.00 92.00 93 ALA A N 1
ATOM 713 C CA . ALA A 1 93 ? -8.140 -2.873 0.275 1.00 92.00 93 ALA A CA 1
ATOM 714 C C . ALA A 1 93 ? -8.871 -3.963 -0.521 1.00 92.00 93 ALA A C 1
ATOM 716 O O . ALA A 1 93 ? -9.341 -3.688 -1.621 1.00 92.00 93 ALA A O 1
ATOM 717 N N . THR A 1 94 ? -8.970 -5.174 0.037 1.00 92.19 94 THR A N 1
ATOM 718 C CA . THR A 1 94 ? -9.646 -6.311 -0.604 1.00 92.19 94 THR A CA 1
ATOM 719 C C . THR A 1 94 ? -11.125 -5.998 -0.825 1.00 92.19 94 THR A C 1
ATOM 721 O O . THR A 1 94 ? -11.571 -5.998 -1.969 1.00 92.19 94 THR A O 1
ATOM 724 N N . ASP A 1 95 ? -11.848 -5.620 0.230 1.00 94.19 95 ASP A N 1
ATOM 725 C CA . ASP A 1 95 ? -13.280 -5.301 0.147 1.00 94.19 95 ASP A CA 1
ATOM 726 C C . ASP A 1 95 ? -13.539 -4.097 -0.777 1.00 94.19 95 ASP A C 1
ATOM 728 O O . ASP A 1 95 ? -14.416 -4.133 -1.642 1.00 94.19 95 ASP A O 1
ATOM 732 N N . GLY A 1 96 ? -12.725 -3.041 -0.662 1.00 94.25 96 GLY A N 1
ATOM 733 C CA . GLY A 1 96 ? -12.813 -1.877 -1.544 1.00 94.25 96 GLY A CA 1
ATOM 734 C C . GLY A 1 96 ? -12.574 -2.227 -3.017 1.00 94.25 96 GLY A C 1
ATOM 735 O O . GLY A 1 96 ? -13.250 -1.694 -3.899 1.00 94.25 96 GLY A O 1
ATOM 736 N N . TYR A 1 97 ? -11.633 -3.131 -3.302 1.00 93.19 97 TYR A N 1
ATOM 737 C CA . TYR A 1 97 ? -11.358 -3.598 -4.659 1.00 93.19 97 TYR A CA 1
ATOM 738 C C . TYR A 1 97 ? -12.495 -4.458 -5.214 1.00 93.19 97 TYR A C 1
ATOM 740 O O . TYR A 1 97 ? -12.926 -4.226 -6.342 1.00 93.19 97 TYR A O 1
ATOM 748 N N . GLU A 1 98 ? -13.023 -5.403 -4.434 1.00 93.25 98 GLU A N 1
ATOM 749 C CA . GLU A 1 98 ? -14.176 -6.219 -4.835 1.00 93.25 98 GLU A CA 1
ATOM 750 C C . GLU A 1 98 ? -15.388 -5.343 -5.167 1.00 93.25 98 GLU A C 1
ATOM 752 O O . GLU A 1 98 ? -16.020 -5.514 -6.217 1.00 93.25 98 GLU A O 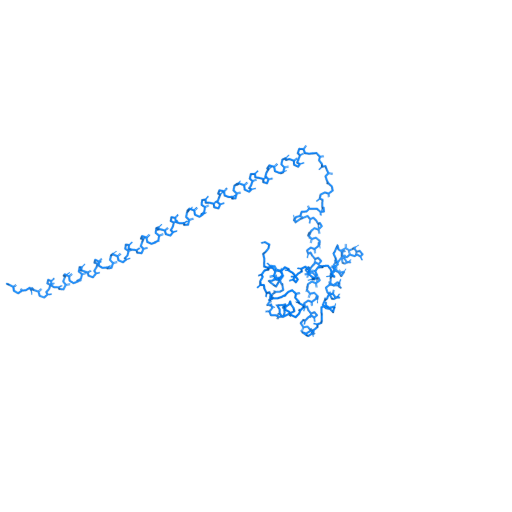1
ATOM 757 N N . TRP A 1 99 ? -15.663 -4.337 -4.331 1.00 95.62 99 TRP A N 1
ATOM 758 C CA . TRP A 1 99 ? -16.694 -3.350 -4.624 1.00 95.62 99 TRP A CA 1
ATOM 759 C C . TRP A 1 99 ? -16.404 -2.572 -5.904 1.00 95.62 99 TRP A C 1
ATOM 761 O O . TRP A 1 99 ? -17.320 -2.359 -6.697 1.00 95.62 99 TRP A O 1
ATOM 771 N N . LEU A 1 100 ? -15.158 -2.153 -6.135 1.00 94.88 100 LEU A N 1
ATOM 772 C CA . LEU A 1 100 ? -14.798 -1.382 -7.323 1.00 94.88 100 LEU A CA 1
ATOM 773 C C . LEU A 1 100 ? -14.929 -2.211 -8.608 1.00 94.88 100 LEU A C 1
ATOM 775 O O . LEU A 1 100 ? -15.385 -1.693 -9.624 1.00 94.88 100 LEU A O 1
ATOM 779 N N . VAL A 1 101 ? -14.591 -3.500 -8.570 1.00 92.50 101 VAL A N 1
ATOM 780 C CA . VAL A 1 101 ? -14.818 -4.426 -9.691 1.00 92.50 101 VAL A CA 1
ATOM 781 C C . VAL A 1 101 ? -16.315 -4.569 -9.982 1.00 92.50 101 VAL A C 1
ATOM 783 O O . VAL A 1 101 ? -16.719 -4.571 -11.145 1.00 92.50 101 VAL A O 1
ATOM 786 N N . ALA A 1 102 ? -17.149 -4.638 -8.942 1.00 95.25 102 ALA A N 1
ATOM 787 C CA . ALA A 1 102 ? -18.604 -4.656 -9.089 1.00 95.25 102 ALA A CA 1
ATOM 788 C C . ALA A 1 102 ? -19.185 -3.294 -9.524 1.00 95.25 102 ALA A C 1
ATOM 790 O O . ALA A 1 102 ? -20.234 -3.249 -10.169 1.00 95.25 102 ALA A O 1
ATOM 791 N N . ASN A 1 103 ? -18.494 -2.191 -9.219 1.00 95.81 103 ASN A N 1
ATOM 792 C CA . ASN A 1 103 ? -18.908 -0.817 -9.501 1.00 95.81 103 ASN A CA 1
ATOM 793 C C . ASN A 1 103 ? -17.789 -0.033 -10.219 1.00 95.81 103 ASN A C 1
ATOM 795 O O . ASN A 1 103 ? -17.243 0.912 -9.644 1.00 95.81 103 ASN A O 1
ATOM 799 N N . PRO A 1 104 ? -17.455 -0.341 -11.489 1.00 93.94 104 PRO A N 1
ATOM 800 C CA . PRO A 1 104 ? -16.270 0.226 -12.150 1.00 93.94 104 PRO A CA 1
ATOM 801 C C . PRO A 1 104 ? -16.294 1.748 -12.324 1.00 93.94 104 PRO A C 1
ATOM 803 O O . PRO A 1 104 ? -15.261 2.376 -12.533 1.00 93.94 104 PRO A O 1
ATOM 806 N N . THR A 1 105 ? -17.473 2.366 -12.254 1.00 94.56 105 THR A N 1
ATOM 807 C CA . THR A 1 105 ? -17.654 3.824 -12.312 1.00 94.56 105 THR A CA 1
ATOM 808 C C . THR A 1 105 ? -17.912 4.442 -10.937 1.00 94.56 105 THR A C 1
ATOM 810 O O . THR A 1 105 ? -18.358 5.586 -10.867 1.00 94.56 105 THR A O 1
ATOM 813 N N . GLY A 1 106 ? -17.672 3.689 -9.862 1.00 93.38 106 GLY A N 1
ATOM 814 C CA . GLY A 1 106 ? -17.846 4.120 -8.482 1.00 93.38 106 GLY A CA 1
ATOM 815 C C . GLY A 1 106 ? -17.018 5.358 -8.143 1.00 93.38 106 GLY A C 1
ATOM 816 O O . GLY A 1 106 ? -16.003 5.660 -8.783 1.00 93.38 106 GLY A O 1
ATOM 817 N N . ASP A 1 107 ? -17.478 6.103 -7.144 1.00 96.50 107 ASP A N 1
ATOM 818 C CA . ASP A 1 107 ? -16.811 7.298 -6.649 1.00 96.50 107 ASP A CA 1
ATOM 819 C C . ASP A 1 107 ? -15.861 6.985 -5.481 1.00 96.50 107 ASP A C 1
ATOM 821 O O . ASP A 1 107 ? -15.869 5.900 -4.893 1.00 96.50 107 ASP A O 1
ATOM 825 N N . ALA A 1 108 ? -15.019 7.964 -5.140 1.00 96.06 108 ALA A N 1
ATOM 826 C CA . ALA A 1 108 ? -14.058 7.823 -4.050 1.00 96.06 108 ALA A CA 1
ATOM 827 C C . ALA A 1 108 ? -14.745 7.600 -2.694 1.00 96.06 108 ALA A C 1
ATOM 829 O O . ALA A 1 108 ? -14.184 6.936 -1.822 1.00 96.06 108 ALA A O 1
ATOM 830 N N . ALA A 1 109 ? -15.944 8.163 -2.507 1.00 97.50 109 ALA A N 1
ATOM 831 C CA . ALA A 1 109 ? -16.705 8.036 -1.273 1.00 97.50 109 ALA A CA 1
ATOM 832 C C . ALA A 1 109 ? -17.178 6.593 -1.065 1.00 97.50 109 ALA A C 1
ATOM 834 O O . ALA A 1 109 ? -16.888 6.024 -0.015 1.00 97.50 109 ALA A O 1
ATOM 835 N N . GLY A 1 110 ? -17.811 5.986 -2.076 1.00 97.44 110 GLY A N 1
ATOM 836 C CA . GLY A 1 110 ? -18.243 4.591 -2.036 1.00 97.44 110 GLY A CA 1
ATOM 837 C C . GLY A 1 110 ? -17.074 3.639 -1.800 1.00 97.44 110 GLY A C 1
ATOM 838 O O . GLY A 1 110 ? -17.123 2.834 -0.874 1.00 97.44 110 GLY A O 1
ATOM 839 N N . PHE A 1 111 ? -15.967 3.819 -2.526 1.00 97.38 111 PHE A N 1
ATOM 840 C CA . PHE A 1 111 ? -14.756 3.022 -2.306 1.00 97.38 111 PHE A CA 1
ATOM 841 C C . PHE A 1 111 ? -14.238 3.144 -0.867 1.00 97.38 111 PHE A C 1
ATOM 843 O O . PHE A 1 111 ? -13.950 2.147 -0.211 1.00 97.38 111 PHE A O 1
ATOM 850 N N . THR A 1 112 ? -14.155 4.369 -0.343 1.00 97.69 112 THR A N 1
ATOM 851 C CA . THR A 1 112 ? -13.673 4.619 1.024 1.00 97.69 112 THR A CA 1
ATOM 852 C C . THR A 1 112 ? -14.597 4.004 2.079 1.00 97.69 112 THR A C 1
ATOM 854 O O . THR A 1 112 ? -14.113 3.537 3.112 1.00 97.69 112 THR A O 1
ATOM 857 N N . THR A 1 113 ? -15.910 3.981 1.838 1.00 98.31 113 THR A N 1
ATOM 858 C CA . THR A 1 113 ? -16.884 3.322 2.718 1.00 98.31 113 THR A CA 1
ATOM 859 C C . THR A 1 113 ? -16.632 1.820 2.808 1.00 98.31 113 THR A C 1
ATOM 861 O O . THR A 1 113 ? -16.599 1.283 3.914 1.00 98.31 113 THR A O 1
ATOM 864 N N . GLU A 1 114 ? -16.384 1.159 1.684 1.00 97.94 114 GLU A N 1
ATOM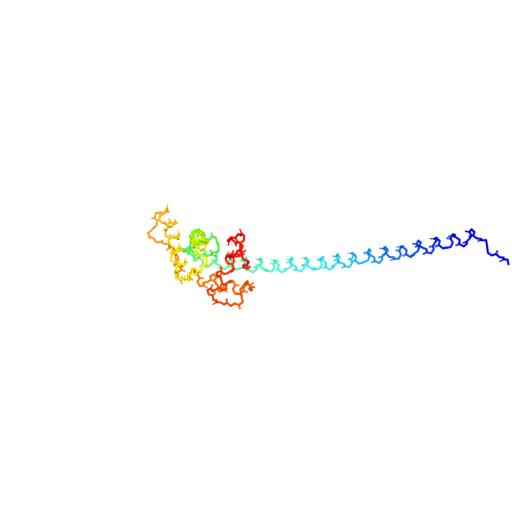 865 C CA . GLU A 1 114 ? -16.133 -0.287 1.653 1.00 97.94 114 GLU A CA 1
ATOM 866 C C . GLU A 1 114 ? -14.775 -0.645 2.259 1.00 97.94 114 GLU A C 1
ATOM 868 O O . GLU A 1 114 ? -14.671 -1.571 3.063 1.00 97.94 114 GLU A O 1
ATOM 873 N N . VAL A 1 115 ? -13.748 0.174 2.010 1.00 97.44 115 VAL A N 1
ATOM 874 C CA . VAL A 1 115 ? -12.461 0.044 2.712 1.00 97.44 115 VAL A CA 1
ATOM 875 C C . VAL A 1 115 ? -12.658 0.141 4.228 1.00 97.44 115 VAL A C 1
ATOM 877 O O . VAL A 1 115 ? -12.098 -0.658 4.981 1.00 97.44 115 VAL A O 1
ATOM 880 N N . ALA A 1 116 ? -13.473 1.090 4.703 1.00 97.88 116 ALA A N 1
ATOM 881 C CA . ALA A 1 116 ? -13.765 1.225 6.129 1.00 97.88 116 ALA A CA 1
ATOM 882 C C . ALA A 1 116 ? -14.499 -0.001 6.693 1.00 97.88 116 ALA A C 1
ATOM 884 O O . ALA A 1 116 ? -14.201 -0.417 7.817 1.00 97.88 116 ALA A O 1
ATOM 885 N N . ALA A 1 117 ? -15.424 -0.582 5.925 1.00 97.56 117 ALA A N 1
ATOM 886 C CA . ALA A 1 117 ? -16.151 -1.787 6.305 1.00 97.56 117 ALA A CA 1
ATOM 887 C C . ALA A 1 117 ? -15.200 -2.982 6.478 1.00 97.56 117 ALA A C 1
ATOM 889 O O . ALA A 1 117 ? -15.213 -3.607 7.542 1.00 97.56 117 ALA A O 1
ATOM 890 N N . GLY A 1 118 ? -14.305 -3.225 5.515 1.00 96.81 118 GLY A N 1
ATOM 891 C CA . GLY A 1 118 ? -13.324 -4.313 5.593 1.00 96.81 118 GLY A CA 1
ATOM 892 C C . GLY A 1 118 ? -12.323 -4.148 6.739 1.00 96.81 118 GLY A C 1
ATOM 893 O O . GLY A 1 118 ? -12.047 -5.094 7.485 1.00 96.81 118 GLY A O 1
ATOM 894 N N . MET A 1 119 ? -11.837 -2.922 6.973 1.00 97.25 119 MET A N 1
ATOM 895 C CA . MET A 1 119 ? -10.982 -2.616 8.130 1.00 97.25 119 MET A CA 1
ATOM 896 C C . MET A 1 119 ? -11.699 -2.895 9.461 1.00 97.25 119 MET A C 1
ATOM 898 O O . MET A 1 119 ? -11.121 -3.496 10.371 1.00 97.25 119 MET A O 1
ATOM 902 N N . LEU A 1 120 ? -12.966 -2.485 9.584 1.00 97.62 120 LEU A N 1
ATOM 903 C CA . LEU A 1 120 ? -13.768 -2.704 10.787 1.00 97.62 120 LEU A CA 1
ATOM 904 C C . LEU A 1 120 ? -14.086 -4.191 11.000 1.00 97.62 120 LEU A C 1
ATOM 906 O O . LEU A 1 120 ? -13.970 -4.686 12.124 1.00 97.62 120 LEU A O 1
ATOM 910 N N . ALA A 1 121 ? -14.435 -4.922 9.941 1.00 97.00 121 ALA A N 1
ATOM 911 C CA . ALA A 1 121 ? -14.657 -6.365 9.994 1.00 97.00 121 ALA A CA 1
ATOM 912 C C . ALA A 1 121 ? -13.394 -7.100 10.476 1.00 97.00 121 ALA A C 1
ATOM 914 O O . ALA A 1 121 ? -13.449 -7.931 11.386 1.00 97.00 121 ALA A O 1
ATOM 915 N N . HIS A 1 122 ? -12.222 -6.725 9.955 1.00 95.94 122 HIS A N 1
ATOM 916 C CA . HIS A 1 122 ? -10.942 -7.291 10.381 1.00 95.94 122 HIS A CA 1
ATOM 917 C C . HIS A 1 122 ? -10.607 -6.993 11.852 1.00 95.94 122 HIS A C 1
ATOM 919 O O . HIS A 1 122 ? -10.052 -7.848 12.557 1.00 95.94 122 HIS A O 1
ATOM 925 N N . ALA A 1 123 ? -10.921 -5.782 12.322 1.00 95.38 123 ALA A N 1
ATOM 926 C CA . ALA A 1 123 ? -10.704 -5.373 13.705 1.00 95.38 123 ALA A CA 1
ATOM 927 C C . ALA A 1 123 ? -11.626 -6.122 14.680 1.00 95.38 123 ALA A C 1
ATOM 929 O O . ALA A 1 123 ? -11.152 -6.679 15.676 1.00 95.38 123 ALA A O 1
ATOM 930 N N . THR A 1 124 ? -12.915 -6.202 14.354 1.00 96.25 124 THR A N 1
ATOM 931 C CA . THR A 1 124 ? -13.943 -6.860 15.177 1.00 96.25 124 THR A CA 1
ATOM 932 C C . THR A 1 124 ? -13.761 -8.370 15.255 1.00 96.25 124 THR A C 1
ATOM 934 O O . THR A 1 124 ? -13.891 -8.933 16.342 1.00 96.25 124 THR A O 1
ATOM 937 N N . ALA A 1 125 ? -13.316 -9.023 14.176 1.00 94.56 125 ALA A N 1
ATOM 938 C CA . ALA A 1 125 ? -12.924 -10.437 14.195 1.00 94.56 125 ALA A CA 1
ATOM 939 C C . ALA A 1 125 ? -11.785 -10.745 15.194 1.00 94.56 125 ALA A C 1
ATOM 941 O O . ALA A 1 125 ? -11.601 -11.891 15.597 1.00 94.56 125 ALA A O 1
ATOM 942 N N . ARG A 1 126 ? -11.027 -9.723 15.617 1.00 91.75 126 ARG A N 1
ATOM 943 C CA . ARG A 1 126 ? -9.950 -9.805 16.620 1.00 91.75 126 ARG A CA 1
ATOM 944 C C . ARG A 1 126 ? -10.346 -9.207 17.975 1.00 91.75 126 ARG A C 1
ATOM 946 O O . ARG A 1 126 ? -9.476 -8.887 18.779 1.00 91.75 126 ARG A O 1
ATOM 953 N N . GLY A 1 127 ? -11.645 -9.030 18.223 1.00 92.44 127 GLY A N 1
ATOM 954 C CA . GLY A 1 127 ? -12.181 -8.545 19.497 1.00 92.44 127 GLY A CA 1
ATOM 955 C C . GLY A 1 127 ? -12.014 -7.043 19.741 1.00 92.44 127 GLY A C 1
ATOM 956 O O . GLY A 1 127 ? -12.233 -6.585 20.860 1.00 92.44 127 GLY A O 1
ATOM 957 N N . ARG A 1 128 ? -11.627 -6.262 18.724 1.00 93.19 128 ARG A N 1
ATOM 958 C CA . ARG A 1 128 ? -11.480 -4.803 18.833 1.00 93.19 128 ARG A CA 1
ATOM 959 C C . ARG A 1 128 ? -12.736 -4.101 18.335 1.00 93.19 128 ARG A C 1
ATOM 961 O O . ARG A 1 128 ? -13.372 -4.549 17.390 1.00 93.19 128 ARG A O 1
ATOM 968 N N . THR A 1 129 ? -13.088 -2.982 18.956 1.00 92.12 129 THR A N 1
ATOM 969 C CA . THR A 1 129 ? -14.303 -2.220 18.620 1.00 92.12 129 THR A CA 1
ATOM 970 C C . THR A 1 129 ? -14.114 -1.251 17.455 1.00 92.12 129 THR A C 1
ATOM 972 O O . THR A 1 129 ? -15.096 -0.769 16.901 1.00 92.12 129 THR A O 1
ATOM 975 N N . GLN A 1 130 ? -12.865 -0.967 17.081 1.00 93.25 130 GLN A N 1
ATOM 976 C CA . GLN A 1 130 ? -12.510 -0.057 15.998 1.00 93.25 130 GLN A CA 1
ATOM 977 C C . GLN A 1 130 ? -11.162 -0.453 15.373 1.00 93.25 130 GLN A C 1
ATOM 979 O O . GLN A 1 130 ? -10.319 -1.030 16.074 1.00 93.25 130 GLN A O 1
ATOM 984 N N . PRO A 1 131 ? -10.941 -0.146 14.082 1.00 94.81 131 PRO A N 1
ATOM 985 C CA . PRO A 1 131 ? -9.628 -0.272 13.460 1.00 94.81 131 PRO A CA 1
ATOM 986 C C . PRO A 1 131 ? -8.624 0.733 14.048 1.00 94.81 131 PRO A C 1
ATOM 988 O O . PRO A 1 131 ? -9.005 1.732 14.663 1.00 94.81 131 PRO A O 1
ATOM 991 N N . LEU A 1 132 ? -7.328 0.474 13.859 1.00 91.69 132 LEU A N 1
ATOM 992 C CA . LEU A 1 132 ? -6.241 1.370 14.278 1.00 91.69 132 LEU A CA 1
ATOM 993 C C . LEU A 1 132 ? -6.130 2.609 13.390 1.00 91.69 132 LEU A C 1
ATOM 995 O O . LEU A 1 132 ? -5.593 3.628 13.819 1.00 91.69 132 LEU A O 1
ATOM 999 N N . GLN A 1 133 ? -6.609 2.515 12.151 1.00 92.75 133 GLN A N 1
ATOM 1000 C CA . GLN A 1 133 ? -6.559 3.586 11.161 1.00 92.75 133 GLN A CA 1
ATOM 1001 C C . GLN A 1 133 ? -7.937 3.801 10.539 1.00 92.75 133 GLN A C 1
ATOM 1003 O O . GLN A 1 133 ? -8.772 2.896 10.514 1.00 92.75 133 GLN A O 1
ATOM 1008 N N . ARG A 1 134 ? -8.182 5.000 10.008 1.00 94.62 134 ARG A N 1
ATOM 1009 C CA . ARG A 1 134 ? -9.441 5.317 9.327 1.00 94.62 134 ARG A CA 1
ATOM 1010 C C . ARG A 1 134 ? -9.249 5.298 7.818 1.00 94.62 134 ARG A C 1
ATOM 1012 O O . ARG A 1 134 ? -8.302 5.890 7.310 1.00 94.62 134 ARG A O 1
ATOM 1019 N N . ALA A 1 135 ? -10.188 4.700 7.086 1.00 94.50 135 ALA A N 1
ATOM 1020 C CA . ALA A 1 135 ? -10.130 4.651 5.622 1.00 94.50 135 ALA A CA 1
ATOM 1021 C C . ALA A 1 135 ? -10.026 6.050 4.985 1.00 94.50 135 ALA A C 1
ATOM 1023 O O . ALA A 1 135 ? -9.272 6.240 4.037 1.00 94.50 135 ALA A O 1
ATOM 1024 N N . VAL A 1 136 ? -10.701 7.049 5.568 1.00 94.56 136 VAL A N 1
ATOM 1025 C CA . VAL A 1 136 ? -10.637 8.457 5.130 1.00 94.56 136 VAL A CA 1
ATOM 1026 C C . VAL A 1 136 ? -9.236 9.076 5.218 1.00 94.56 136 VAL A C 1
ATOM 1028 O O . VAL A 1 136 ? -8.974 10.071 4.555 1.00 94.56 136 VAL A O 1
ATOM 1031 N N . GLU A 1 137 ? -8.338 8.501 6.019 1.00 92.75 137 GLU A N 1
ATOM 1032 C CA . GLU A 1 137 ? -6.929 8.904 6.110 1.00 92.75 137 GLU A CA 1
ATOM 1033 C C . GLU A 1 137 ? -6.049 8.015 5.220 1.00 92.75 137 GLU A C 1
ATOM 1035 O O . GLU A 1 137 ? -5.125 8.499 4.574 1.00 92.75 137 GLU A O 1
ATOM 1040 N N . VAL A 1 138 ? -6.353 6.717 5.148 1.00 92.00 138 VAL A N 1
ATOM 1041 C CA . VAL A 1 138 ? -5.554 5.719 4.421 1.00 92.00 138 VAL A CA 1
ATOM 1042 C C . VAL A 1 138 ? -5.696 5.839 2.899 1.00 92.00 138 VAL A C 1
ATOM 1044 O O . VAL A 1 138 ? -4.693 5.784 2.191 1.00 92.00 138 VAL A O 1
ATOM 1047 N N . VAL A 1 139 ? -6.909 6.029 2.375 1.00 93.12 139 VAL A N 1
ATOM 1048 C CA . VAL A 1 139 ? -7.155 6.063 0.921 1.00 93.12 139 VAL A CA 1
ATOM 1049 C C . VAL A 1 139 ? -6.443 7.241 0.237 1.00 93.12 139 VAL A C 1
ATOM 1051 O O . VAL A 1 139 ? -5.768 7.010 -0.770 1.00 93.12 139 VAL A O 1
ATOM 1054 N N . PRO A 1 140 ? -6.489 8.483 0.769 1.00 92.50 140 PRO A N 1
ATOM 1055 C CA . PRO A 1 140 ? -5.684 9.574 0.223 1.00 92.50 140 PRO A CA 1
ATOM 1056 C C . PRO A 1 140 ? -4.182 9.272 0.230 1.00 92.50 140 PRO A C 1
ATOM 1058 O O . PRO A 1 140 ? -3.492 9.613 -0.730 1.00 92.50 140 PRO A O 1
ATOM 1061 N N . LEU A 1 141 ? -3.673 8.590 1.265 1.00 91.81 141 LEU A N 1
ATOM 1062 C CA . LEU A 1 141 ? -2.262 8.204 1.327 1.00 91.81 141 LEU A CA 1
ATOM 1063 C C . LEU A 1 141 ? -1.897 7.243 0.192 1.00 91.81 141 LEU A C 1
ATOM 1065 O O . LEU A 1 141 ? -0.917 7.498 -0.503 1.00 91.81 141 LEU A O 1
ATOM 1069 N N . TRP A 1 142 ? -2.697 6.205 -0.066 1.00 93.19 142 TRP A N 1
ATOM 1070 C CA . 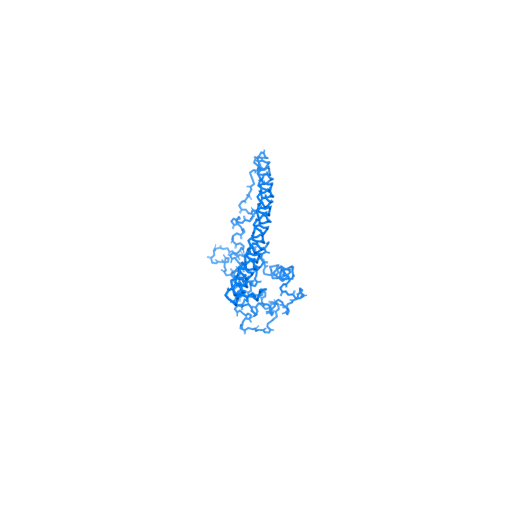TRP A 1 142 ? -2.461 5.287 -1.190 1.00 93.19 142 TRP A CA 1
ATOM 1071 C C . TRP A 1 142 ? -2.399 6.003 -2.536 1.00 93.19 142 TRP A C 1
ATOM 1073 O O . TRP A 1 142 ? -1.501 5.745 -3.336 1.00 93.19 142 TRP A O 1
ATOM 1083 N N . LEU A 1 143 ? -3.309 6.948 -2.758 1.00 92.19 143 LEU A N 1
ATOM 1084 C CA . LEU A 1 143 ? -3.331 7.761 -3.966 1.00 92.19 143 LEU A CA 1
ATOM 1085 C C . LEU A 1 143 ? -2.071 8.639 -4.078 1.00 92.19 143 LEU A C 1
ATOM 1087 O O . LEU A 1 143 ? -1.443 8.675 -5.136 1.00 92.19 143 LEU A O 1
ATOM 1091 N N . THR A 1 144 ? -1.641 9.301 -2.996 1.00 91.44 144 THR A N 1
ATOM 1092 C CA . THR A 1 144 ? -0.403 10.107 -3.023 1.00 91.44 144 THR A CA 1
ATOM 1093 C C . THR A 1 144 ? 0.855 9.261 -3.230 1.00 91.44 144 THR A C 1
ATOM 1095 O O . THR A 1 144 ? 1.757 9.682 -3.951 1.00 91.44 144 THR A O 1
ATOM 1098 N N . VAL A 1 145 ? 0.901 8.049 -2.669 1.00 89.94 145 VAL A N 1
ATOM 1099 C CA . VAL A 1 145 ? 1.995 7.088 -2.879 1.00 89.94 145 VAL A CA 1
ATOM 1100 C C . VAL A 1 145 ? 2.018 6.599 -4.327 1.00 89.94 145 VAL A C 1
ATOM 1102 O O . VAL A 1 145 ? 3.083 6.559 -4.938 1.00 89.94 145 VAL A O 1
ATOM 1105 N N . ALA A 1 146 ? 0.860 6.295 -4.919 1.00 88.19 146 ALA A N 1
ATOM 1106 C CA . ALA A 1 146 ? 0.772 5.913 -6.327 1.00 88.19 146 ALA A CA 1
ATOM 1107 C C . ALA A 1 146 ? 1.266 7.033 -7.260 1.00 88.19 146 ALA A C 1
ATOM 1109 O O . ALA A 1 146 ? 1.950 6.746 -8.247 1.00 88.19 146 ALA A O 1
ATOM 1110 N N . LEU A 1 147 ? 0.972 8.299 -6.934 1.00 90.62 147 LEU A N 1
ATOM 1111 C CA . LEU A 1 147 ? 1.516 9.452 -7.655 1.00 90.62 147 LEU A CA 1
ATOM 1112 C C . LEU A 1 147 ? 3.038 9.548 -7.491 1.00 90.62 147 LEU A C 1
ATOM 1114 O O . LEU A 1 147 ? 3.746 9.665 -8.487 1.00 90.62 147 LEU A O 1
ATOM 1118 N N . ALA A 1 148 ? 3.553 9.474 -6.260 1.00 90.44 148 ALA A N 1
ATOM 1119 C CA . ALA A 1 148 ? 4.991 9.553 -5.987 1.00 90.44 148 ALA A CA 1
ATOM 1120 C C . ALA A 1 148 ? 5.783 8.433 -6.689 1.00 90.44 148 ALA A C 1
ATOM 1122 O O . ALA A 1 148 ? 6.904 8.652 -7.147 1.00 90.44 148 ALA A O 1
ATOM 1123 N N . ALA A 1 149 ? 5.169 7.258 -6.841 1.00 86.62 149 ALA A N 1
ATOM 1124 C CA . ALA A 1 149 ? 5.707 6.125 -7.585 1.00 86.62 149 ALA A CA 1
ATOM 1125 C C . ALA A 1 149 ? 5.528 6.230 -9.116 1.00 86.62 149 ALA A C 1
ATOM 1127 O O . ALA A 1 149 ? 5.884 5.298 -9.835 1.00 86.62 149 ALA A O 1
ATOM 1128 N N . ASN A 1 150 ? 4.980 7.336 -9.635 1.00 91.38 150 ASN A N 1
ATOM 1129 C CA . ASN A 1 150 ? 4.671 7.553 -11.054 1.00 91.38 150 ASN A CA 1
ATOM 1130 C C . ASN A 1 150 ? 3.748 6.483 -11.677 1.00 91.38 150 ASN A C 1
ATOM 1132 O O . ASN A 1 150 ? 3.825 6.222 -12.878 1.00 91.38 150 ASN A O 1
ATOM 1136 N N . LYS A 1 151 ? 2.868 5.853 -10.883 1.00 86.69 151 LYS A N 1
ATOM 1137 C CA . LYS A 1 151 ? 1.863 4.900 -11.397 1.00 86.69 151 LYS A CA 1
ATOM 1138 C C . LYS A 1 151 ? 0.635 5.582 -11.984 1.00 86.69 151 LYS A C 1
ATOM 1140 O O . LYS A 1 151 ? -0.055 4.996 -12.812 1.00 86.69 151 LYS A O 1
ATOM 1145 N N . ILE A 1 152 ? 0.348 6.791 -11.515 1.00 91.69 152 ILE A N 1
ATOM 1146 C CA . ILE A 1 152 ? -0.775 7.611 -11.958 1.00 91.69 152 ILE A CA 1
ATOM 1147 C C . ILE A 1 152 ? -0.276 8.995 -12.379 1.00 91.69 152 ILE A C 1
ATOM 1149 O O . ILE A 1 152 ? 0.692 9.490 -11.801 1.00 91.69 152 ILE A O 1
ATOM 1153 N N . PRO A 1 153 ? -0.918 9.637 -13.369 1.00 92.38 153 PRO A N 1
ATOM 1154 C CA . PRO A 1 153 ? -0.516 10.958 -13.851 1.00 92.38 153 PRO A CA 1
ATOM 1155 C C . PRO A 1 153 ? -0.879 12.104 -12.894 1.00 92.38 153 PRO A C 1
ATOM 1157 O O . PRO A 1 153 ? -0.286 13.177 -12.982 1.00 92.38 153 PRO A O 1
ATOM 1160 N N . ALA A 1 154 ? -1.852 11.902 -12.003 1.00 92.75 154 ALA A N 1
ATOM 1161 C CA . ALA A 1 154 ? -2.321 12.908 -11.058 1.00 92.75 154 ALA A CA 1
ATOM 1162 C C . ALA A 1 154 ? -2.821 12.263 -9.761 1.00 92.75 154 ALA A C 1
ATOM 1164 O O . ALA A 1 154 ? -3.294 11.129 -9.762 1.00 92.75 154 ALA A O 1
ATOM 1165 N N . ALA A 1 155 ? -2.748 13.011 -8.658 1.00 93.62 155 ALA A N 1
ATOM 1166 C CA . ALA A 1 155 ? -3.336 12.640 -7.373 1.00 93.62 155 ALA A CA 1
ATOM 1167 C C . ALA A 1 155 ? -4.859 12.875 -7.378 1.00 93.62 155 ALA A C 1
ATOM 1169 O O . ALA A 1 155 ? -5.376 13.699 -6.623 1.00 93.62 155 ALA A O 1
ATOM 1170 N N . ASP A 1 156 ? -5.579 12.158 -8.240 1.00 95.50 156 ASP A N 1
ATOM 1171 C CA . ASP A 1 156 ? -7.035 12.209 -8.334 1.00 95.50 156 ASP A CA 1
ATOM 1172 C C . ASP A 1 156 ? -7.678 10.815 -8.338 1.00 95.50 156 ASP A C 1
ATOM 1174 O O . ASP A 1 156 ? -7.036 9.788 -8.576 1.00 95.50 156 ASP A O 1
ATOM 1178 N N . TRP A 1 157 ? -8.972 10.783 -8.006 1.00 95.25 157 TRP A N 1
ATOM 1179 C CA . TRP A 1 157 ? -9.734 9.539 -7.944 1.00 95.25 157 TRP A CA 1
ATOM 1180 C C . TRP A 1 157 ? -9.785 8.796 -9.285 1.00 95.25 157 TRP A C 1
ATOM 1182 O O . TRP A 1 157 ? -9.518 7.597 -9.271 1.00 95.25 157 TRP A O 1
ATOM 1192 N N . PRO A 1 158 ? -10.092 9.439 -10.433 1.00 96.62 158 PRO A N 1
ATOM 1193 C CA . PRO A 1 158 ? -10.154 8.733 -11.710 1.00 96.62 158 PRO A CA 1
ATOM 1194 C C . PRO A 1 158 ? -8.857 7.993 -12.043 1.00 96.62 158 PRO A C 1
ATOM 1196 O O . PRO A 1 158 ? -8.908 6.811 -12.373 1.00 96.62 158 PRO A O 1
ATOM 1199 N N . SER A 1 159 ? -7.700 8.638 -11.873 1.00 94.50 159 SER A N 1
ATOM 1200 C CA . SER A 1 159 ? -6.412 8.011 -12.166 1.00 94.50 159 SER A CA 1
ATOM 1201 C C . SER A 1 159 ? -6.124 6.826 -11.244 1.00 94.50 159 SER A C 1
ATOM 1203 O O . SER A 1 159 ? -5.646 5.785 -11.693 1.00 94.50 159 SER A O 1
ATOM 1205 N N . PHE A 1 160 ? -6.428 6.963 -9.950 1.00 94.19 160 PHE A N 1
ATOM 1206 C CA . PHE A 1 160 ? -6.235 5.890 -8.975 1.00 94.19 160 PHE A CA 1
ATOM 1207 C C . PHE A 1 160 ? -7.187 4.709 -9.209 1.00 94.19 160 PHE A C 1
ATOM 1209 O O . PHE A 1 160 ? -6.767 3.554 -9.176 1.00 94.19 160 PHE A O 1
ATOM 1216 N N . ARG A 1 161 ? -8.455 4.988 -9.513 1.00 94.75 161 ARG A N 1
ATOM 1217 C CA . ARG A 1 161 ? -9.461 3.985 -9.871 1.00 94.75 161 ARG A CA 1
ATOM 1218 C C . ARG A 1 161 ? -9.041 3.179 -11.097 1.00 94.75 161 ARG A C 1
ATOM 1220 O O . ARG A 1 161 ? -9.111 1.953 -11.078 1.00 94.75 161 ARG A O 1
ATOM 1227 N N . ASP A 1 162 ? -8.597 3.866 -12.145 1.00 93.50 162 ASP A N 1
ATOM 1228 C CA . ASP A 1 162 ? -8.188 3.225 -13.394 1.00 93.50 162 ASP A CA 1
ATOM 1229 C C . ASP A 1 162 ? -6.938 2.352 -13.180 1.00 93.50 162 ASP A C 1
ATOM 1231 O O . ASP A 1 162 ? -6.871 1.244 -13.714 1.00 93.50 162 ASP A O 1
ATOM 1235 N N . LEU A 1 163 ? -5.996 2.786 -12.329 1.00 92.88 163 LEU A N 1
ATOM 1236 C CA . LEU A 1 163 ? -4.870 1.956 -11.883 1.00 92.88 163 LEU A CA 1
ATOM 1237 C C . LEU A 1 163 ? -5.347 0.668 -11.197 1.00 92.88 163 LEU A C 1
ATOM 1239 O O . LEU A 1 163 ? -4.859 -0.410 -11.533 1.00 92.88 163 LEU A O 1
ATOM 1243 N N . LEU A 1 164 ? -6.272 0.769 -10.236 1.00 91.00 164 LEU A N 1
ATOM 1244 C CA . LEU A 1 164 ? -6.783 -0.394 -9.505 1.00 91.00 164 LEU A CA 1
ATOM 1245 C C . LEU A 1 164 ? -7.478 -1.380 -10.452 1.00 91.00 164 LEU A C 1
ATOM 1247 O O . LEU A 1 164 ? -7.181 -2.569 -10.413 1.00 91.00 164 LEU A O 1
ATOM 1251 N N . LEU A 1 165 ? -8.343 -0.897 -11.346 1.00 90.00 165 LEU A N 1
ATOM 1252 C CA . LEU A 1 165 ? -9.066 -1.739 -12.308 1.00 90.00 165 LEU A CA 1
ATOM 1253 C C . LEU A 1 165 ? -8.152 -2.394 -13.356 1.00 90.00 165 LEU A C 1
ATOM 1255 O O . LEU A 1 165 ? -8.473 -3.469 -13.859 1.00 90.00 165 LEU A O 1
ATOM 1259 N N . ALA A 1 166 ? -7.022 -1.766 -13.689 1.00 87.19 166 ALA A N 1
ATOM 1260 C CA . ALA A 1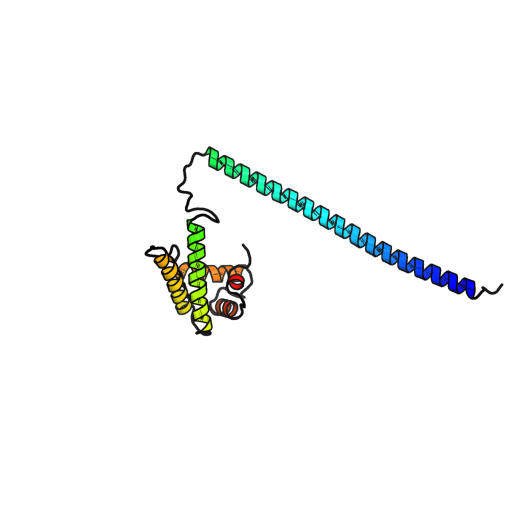 166 ? -6.030 -2.330 -14.603 1.00 87.19 166 ALA A CA 1
ATOM 1261 C C . ALA A 1 166 ? -5.099 -3.359 -13.935 1.00 87.19 166 ALA A C 1
ATOM 1263 O O . ALA A 1 166 ? -4.383 -4.086 -14.630 1.00 87.19 166 ALA A O 1
ATOM 1264 N N . ALA A 1 167 ? -5.068 -3.420 -12.602 1.00 76.25 167 ALA A N 1
ATOM 1265 C CA . ALA A 1 167 ? -4.181 -4.310 -11.873 1.00 76.25 167 ALA A CA 1
ATOM 1266 C C . ALA A 1 167 ? -4.695 -5.758 -11.890 1.00 76.25 167 ALA A C 1
ATOM 1268 O O . ALA A 1 167 ? -5.834 -6.039 -11.527 1.00 76.25 167 ALA A O 1
ATOM 1269 N N . VAL A 1 168 ? -3.812 -6.690 -12.268 1.00 63.56 168 VAL A N 1
ATOM 1270 C CA . VAL A 1 168 ? -4.055 -8.145 -12.165 1.00 63.56 168 VAL A CA 1
ATOM 1271 C C . VAL A 1 168 ? -3.921 -8.625 -10.711 1.00 63.56 168 VAL A C 1
ATOM 1273 O O . VAL A 1 168 ? -4.497 -9.643 -10.340 1.00 63.56 168 VAL A O 1
ATOM 1276 N N . ASP A 1 169 ? -3.178 -7.878 -9.890 1.00 64.06 169 ASP A N 1
ATOM 1277 C CA . ASP A 1 169 ? -2.995 -8.111 -8.458 1.00 64.06 169 ASP A CA 1
ATOM 1278 C C . ASP A 1 169 ? -3.036 -6.775 -7.698 1.00 64.06 169 ASP A C 1
ATOM 1280 O O . ASP A 1 169 ? -2.257 -5.853 -7.968 1.00 64.06 169 ASP A O 1
ATOM 1284 N N . LEU A 1 170 ? -3.943 -6.688 -6.725 1.00 62.75 170 LEU A N 1
ATOM 1285 C CA . LEU A 1 170 ? -4.138 -5.537 -5.849 1.00 62.75 170 LEU A CA 1
ATOM 1286 C C . LEU A 1 170 ? -2.880 -5.197 -5.031 1.00 62.75 170 LEU A C 1
ATOM 1288 O O . LEU A 1 170 ? -2.584 -4.016 -4.836 1.00 62.75 170 LEU A O 1
ATOM 1292 N N . ALA A 1 171 ? -2.098 -6.197 -4.607 1.00 61.09 171 ALA A N 1
ATOM 1293 C CA . ALA A 1 171 ? -0.841 -5.963 -3.893 1.00 61.09 171 ALA A CA 1
ATOM 1294 C C . ALA A 1 171 ? 0.165 -5.220 -4.786 1.00 61.09 171 ALA A C 1
ATOM 1296 O O . ALA A 1 171 ? 0.789 -4.249 -4.367 1.00 61.09 171 ALA A O 1
ATOM 1297 N N . THR A 1 172 ? 0.231 -5.571 -6.074 1.00 61.62 172 THR A N 1
ATOM 1298 C CA . THR A 1 172 ? 1.070 -4.860 -7.054 1.00 61.62 172 THR A CA 1
ATOM 1299 C C . THR A 1 172 ? 0.597 -3.417 -7.276 1.00 61.62 172 THR A C 1
ATOM 1301 O O . THR A 1 172 ? 1.418 -2.514 -7.483 1.00 61.62 172 THR A O 1
ATOM 1304 N N . ALA A 1 173 ? -0.712 -3.157 -7.194 1.00 64.38 173 ALA A N 1
ATOM 1305 C CA . ALA A 1 173 ? -1.250 -1.801 -7.279 1.00 64.38 173 ALA A CA 1
ATOM 1306 C C . ALA A 1 173 ? -0.808 -0.935 -6.085 1.00 64.38 173 ALA A C 1
ATOM 1308 O O . ALA A 1 173 ? -0.416 0.219 -6.285 1.00 64.38 173 ALA A O 1
ATOM 1309 N N . LEU A 1 174 ? -0.761 -1.507 -4.877 1.00 65.69 174 LEU A N 1
ATOM 1310 C CA . LEU A 1 174 ? -0.482 -0.783 -3.632 1.00 65.69 174 LEU A CA 1
ATOM 1311 C C . LEU A 1 174 ? 1.000 -0.790 -3.190 1.00 65.69 174 LEU A C 1
ATOM 1313 O O . LEU A 1 174 ? 1.406 0.134 -2.491 1.00 65.69 174 LEU A O 1
ATOM 1317 N N . GLU A 1 175 ? 1.839 -1.737 -3.634 1.00 59.78 175 GLU A N 1
ATOM 1318 C CA . GLU A 1 175 ? 3.191 -1.967 -3.070 1.00 59.78 175 GLU A CA 1
ATOM 1319 C C . GLU A 1 175 ? 4.389 -1.739 -4.024 1.00 59.78 175 GLU A C 1
ATOM 1321 O O . GLU A 1 175 ? 5.401 -2.429 -3.904 1.00 59.78 175 GLU A O 1
ATOM 1326 N N . SER A 1 176 ? 4.399 -0.768 -4.955 1.00 38.59 176 SER A N 1
ATOM 1327 C CA . SER A 1 176 ? 5.673 -0.535 -5.689 1.00 38.59 176 SER A CA 1
ATOM 1328 C C . SER A 1 176 ? 6.653 0.318 -4.874 1.00 38.59 176 SER A C 1
ATOM 1330 O O . SER A 1 176 ? 6.820 1.503 -5.145 1.00 38.59 176 SER A O 1
ATOM 1332 N N . ARG A 1 177 ? 7.291 -0.368 -3.921 1.00 35.38 177 ARG A N 1
ATOM 1333 C CA . ARG A 1 177 ? 8.535 -0.078 -3.196 1.00 35.38 177 ARG A CA 1
ATOM 1334 C C . ARG A 1 177 ? 8.587 1.239 -2.415 1.00 35.38 177 ARG A C 1
ATOM 1336 O O . ARG A 1 177 ? 8.618 2.320 -2.994 1.00 35.38 177 ARG A O 1
ATOM 1343 N N . GLY A 1 178 ? 8.656 1.085 -1.088 1.00 37.31 178 GLY A N 1
ATOM 1344 C CA . GLY A 1 178 ? 9.387 2.026 -0.238 1.00 37.31 178 GLY A CA 1
ATOM 1345 C C . GLY A 1 178 ? 10.846 2.159 -0.660 1.00 37.31 178 GLY A C 1
ATOM 1346 O O . GLY A 1 178 ? 11.334 1.284 -1.418 1.00 37.31 178 GLY A O 1
#